Protein AF-A0A661BUW7-F1 (afdb_monomer_lite)

Secondary structure (DSSP, 8-state):
-PPPPPPPPEEEEEE-TTS-EEEEEE--HHHHHHT--TTSSSGGGSTTHHHHHHHTTS-HHHHHHHHHHHHHHHHHH--EE-SS-SSS-EEPP-------PPP-

Radius of gyration: 15.92 Å; chains: 1; bounding box: 40×24×47 Å

Foldseek 3Di:
DDWDAADAKDWDWDQDPVRDIDIDIDHDLLCVLQVPHPVDRTLVPRPCSVSSVVLLPDWQVVSVVSVVVCVVVVLVVDWDADDDDPPDRTDRDDDPDDDRDTRD

pLDDT: mean 79.17, std 13.25, range [46.66, 93.62]

Sequence (104 aa):
MLADVVKPALVEINVEKNKTVNIEVRASIEALLTGINAQYKNTKQSPNAEQYDVYRKMSSAELQSSFEKFKQPFLQSVSLQAGTTIDNNKVLLTVESVDIPPPG

Structure (mmCIF, N/CA/C/O backbone):
data_AF-A0A661BUW7-F1
#
_entry.id   AF-A0A661BUW7-F1
#
loop_
_atom_site.group_PDB
_atom_site.id
_atom_site.type_symbol
_atom_site.label_atom_id
_atom_site.label_alt_id
_atom_site.label_comp_id
_atom_site.label_asym_id
_atom_site.label_entity_id
_atom_site.label_seq_id
_atom_site.pdbx_PDB_ins_code
_atom_site.Cartn_x
_atom_site.Cartn_y
_atom_site.Cartn_z
_atom_site.occupancy
_atom_site.B_iso_or_equiv
_atom_site.auth_seq_id
_atom_site.auth_comp_id
_atom_site.auth_asym_id
_atom_site.auth_atom_id
_atom_site.pdbx_PDB_model_num
ATOM 1 N N . MET A 1 1 ? -8.999 -9.723 24.757 1.00 46.66 1 MET A N 1
ATOM 2 C CA . MET A 1 1 ? -9.038 -9.881 23.283 1.00 46.66 1 MET A CA 1
ATOM 3 C C . MET A 1 1 ? -7.967 -10.880 22.845 1.00 46.66 1 MET A C 1
ATOM 5 O O . MET A 1 1 ? -6.917 -10.919 23.484 1.00 46.66 1 MET A O 1
ATOM 9 N N . LEU A 1 2 ? -8.260 -11.745 21.867 1.00 51.66 2 LEU A N 1
ATOM 10 C CA . LEU A 1 2 ? -7.413 -12.864 21.404 1.00 51.66 2 LEU A CA 1
ATOM 11 C C . LEU A 1 2 ? -6.238 -12.360 20.545 1.00 51.66 2 LEU A C 1
ATOM 13 O O . LEU A 1 2 ? -6.330 -11.294 19.952 1.00 51.66 2 LEU A O 1
ATOM 17 N N . ALA A 1 3 ? -5.112 -13.077 20.543 1.00 56.31 3 ALA A N 1
ATOM 18 C CA . ALA A 1 3 ? -3.994 -12.771 19.648 1.00 56.31 3 ALA A CA 1
ATOM 19 C C . ALA A 1 3 ? -4.357 -13.210 18.222 1.00 56.31 3 ALA A C 1
ATOM 21 O O . ALA A 1 3 ? -4.872 -14.315 18.060 1.00 56.31 3 ALA A O 1
ATOM 22 N N . ASP A 1 4 ? -4.101 -12.362 17.226 1.00 61.81 4 ASP A N 1
ATOM 23 C CA . ASP A 1 4 ? -4.358 -12.683 15.820 1.00 61.81 4 ASP A CA 1
ATOM 24 C C . ASP A 1 4 ? -3.055 -13.070 15.111 1.00 61.81 4 ASP A C 1
ATOM 26 O O . ASP A 1 4 ? -1.963 -12.611 15.481 1.00 61.81 4 ASP A O 1
ATOM 30 N N . VAL A 1 5 ? -3.172 -13.948 14.117 1.00 61.03 5 VAL A N 1
ATOM 31 C CA . VAL A 1 5 ? -2.035 -14.421 13.325 1.00 61.03 5 VAL A CA 1
ATOM 32 C C . VAL A 1 5 ? -1.774 -13.406 12.222 1.00 61.03 5 VAL A C 1
ATOM 34 O O . VAL A 1 5 ? -2.659 -13.089 11.429 1.00 61.03 5 VAL A O 1
ATOM 37 N N . VAL A 1 6 ? -0.539 -12.907 12.152 1.00 63.25 6 VAL A N 1
ATOM 38 C CA . VAL A 1 6 ? -0.118 -12.011 11.073 1.00 63.25 6 VAL A CA 1
ATOM 39 C C . VAL A 1 6 ? -0.164 -12.791 9.760 1.00 63.25 6 VAL A C 1
ATOM 41 O O . VAL A 1 6 ? 0.566 -13.769 9.587 1.00 63.25 6 VAL A O 1
ATOM 44 N N . LYS A 1 7 ? -1.035 -12.374 8.836 1.00 70.88 7 LYS A N 1
ATOM 45 C CA . LYS A 1 7 ? -1.089 -12.965 7.496 1.00 70.88 7 LYS A CA 1
ATOM 46 C C . LYS A 1 7 ? 0.143 -12.503 6.708 1.00 70.88 7 LYS A C 1
ATOM 48 O O . LYS A 1 7 ? 0.411 -11.299 6.684 1.00 70.88 7 LYS A O 1
ATOM 53 N N . PRO A 1 8 ? 0.902 -13.416 6.081 1.00 69.25 8 PRO A N 1
ATOM 54 C CA . PRO A 1 8 ? 2.028 -13.023 5.247 1.00 69.25 8 PRO A CA 1
ATOM 55 C C . PRO A 1 8 ? 1.535 -12.205 4.050 1.00 69.25 8 PRO A C 1
ATOM 57 O O . PRO A 1 8 ? 0.466 -12.477 3.502 1.00 69.25 8 PRO A O 1
ATOM 60 N N . ALA A 1 9 ? 2.325 -11.212 3.644 1.00 82.75 9 ALA A N 1
ATOM 61 C CA . ALA A 1 9 ? 2.092 -10.505 2.394 1.00 82.75 9 ALA A CA 1
ATOM 62 C C . ALA A 1 9 ? 2.485 -11.405 1.213 1.00 82.75 9 ALA A C 1
ATOM 64 O O . ALA A 1 9 ? 3.528 -12.061 1.250 1.00 82.75 9 ALA A O 1
ATOM 65 N N . LEU A 1 10 ? 1.662 -11.416 0.169 1.00 87.44 10 LEU A N 1
ATOM 66 C CA . LEU A 1 10 ? 1.984 -12.013 -1.121 1.00 87.44 10 LEU A CA 1
ATOM 67 C C . LEU A 1 10 ? 2.431 -10.898 -2.067 1.00 87.44 10 LEU A C 1
ATOM 69 O O . LEU A 1 10 ? 1.755 -9.877 -2.186 1.00 87.44 10 LEU A O 1
ATOM 73 N N . VAL A 1 11 ? 3.564 -11.104 -2.733 1.00 89.62 11 VAL A N 1
ATOM 74 C CA . VAL A 1 11 ? 4.080 -10.194 -3.758 1.00 89.62 11 VAL A CA 1
ATOM 75 C C . VAL A 1 11 ? 4.219 -10.976 -5.056 1.00 89.62 11 VAL A C 1
ATOM 77 O O . VAL A 1 11 ? 4.943 -11.970 -5.099 1.00 89.62 11 VAL A O 1
ATOM 80 N N . GLU A 1 12 ? 3.538 -10.522 -6.101 1.00 93.44 12 GLU A N 1
ATOM 81 C CA . GLU A 1 12 ? 3.619 -11.076 -7.452 1.00 93.44 12 GLU A CA 1
ATOM 82 C C . GLU A 1 12 ? 4.307 -10.053 -8.364 1.00 93.44 12 GLU A C 1
ATOM 84 O O . GLU A 1 12 ? 3.956 -8.875 -8.374 1.00 93.44 12 GLU A O 1
ATOM 89 N N . ILE A 1 13 ? 5.322 -10.491 -9.114 1.00 91.75 13 ILE A N 1
ATOM 90 C CA . ILE A 1 13 ? 6.087 -9.633 -10.028 1.00 91.75 13 ILE A CA 1
ATOM 91 C C . ILE A 1 13 ? 5.976 -10.221 -11.428 1.00 91.75 13 ILE A C 1
ATOM 93 O O . ILE A 1 13 ? 6.450 -11.327 -11.683 1.00 91.75 13 ILE A O 1
ATOM 97 N N . ASN A 1 14 ? 5.387 -9.456 -12.340 1.00 92.12 14 ASN A N 1
ATOM 98 C CA . ASN A 1 14 ? 5.220 -9.828 -13.736 1.00 92.12 14 ASN A CA 1
ATOM 99 C C . ASN A 1 14 ? 6.108 -8.943 -14.609 1.00 92.12 14 ASN A C 1
ATOM 101 O O . ASN A 1 14 ? 6.010 -7.719 -14.560 1.00 92.12 14 ASN A O 1
ATOM 105 N N . VAL A 1 15 ? 6.969 -9.564 -15.417 1.00 90.81 15 VAL A N 1
ATOM 106 C CA . VAL A 1 15 ? 7.827 -8.865 -16.381 1.00 90.81 15 VAL A CA 1
ATOM 107 C C . VAL A 1 15 ? 7.338 -9.184 -17.785 1.00 90.81 15 VAL A C 1
ATOM 109 O O . VAL A 1 15 ? 7.407 -10.325 -18.244 1.00 90.81 15 VAL A O 1
ATOM 112 N N . GLU A 1 16 ? 6.830 -8.172 -18.471 1.00 90.31 16 GLU A N 1
ATOM 113 C CA . GLU A 1 16 ? 6.312 -8.301 -19.825 1.00 90.31 16 GLU A CA 1
ATOM 114 C C . GLU A 1 16 ? 7.421 -8.206 -20.886 1.00 90.31 16 GLU A C 1
ATOM 116 O O . GLU A 1 16 ? 8.512 -7.675 -20.666 1.00 90.31 16 GLU A O 1
ATOM 121 N N . LYS A 1 17 ? 7.126 -8.682 -22.105 1.00 89.81 17 LYS A N 1
ATOM 122 C CA . LYS A 1 17 ? 8.071 -8.649 -23.240 1.00 89.81 17 LYS A CA 1
ATOM 123 C C . LYS A 1 17 ? 8.494 -7.229 -23.640 1.00 89.81 17 LYS A C 1
ATOM 125 O O . LYS A 1 17 ? 9.589 -7.043 -24.162 1.00 89.81 17 LYS A O 1
ATOM 130 N N . ASN A 1 18 ? 7.637 -6.238 -23.399 1.00 90.62 18 ASN A N 1
ATOM 131 C CA . ASN A 1 18 ? 7.898 -4.809 -23.624 1.00 90.62 18 ASN A CA 1
ATOM 132 C C . ASN A 1 18 ? 8.778 -4.173 -22.524 1.00 90.62 18 ASN A C 1
ATOM 134 O O . ASN A 1 18 ? 9.034 -2.974 -22.591 1.00 90.62 18 ASN A O 1
ATOM 138 N N . LYS A 1 19 ? 9.274 -4.965 -21.559 1.00 85.81 19 LYS A N 1
ATOM 139 C CA . LYS A 1 19 ? 10.046 -4.529 -20.383 1.00 85.81 19 LYS A CA 1
ATOM 140 C C . LYS A 1 19 ? 9.236 -3.741 -19.346 1.00 85.81 19 LYS A C 1
ATOM 142 O O . LYS A 1 19 ? 9.834 -3.143 -18.453 1.00 85.81 19 LYS A O 1
ATOM 147 N N . THR A 1 20 ? 7.908 -3.768 -19.423 1.00 89.00 20 THR A N 1
ATOM 148 C CA . THR A 1 20 ? 7.037 -3.298 -18.343 1.00 89.00 20 THR A CA 1
ATOM 149 C C . THR A 1 20 ? 7.098 -4.284 -17.182 1.00 89.00 20 THR A C 1
ATOM 151 O O . THR A 1 20 ? 7.045 -5.499 -17.388 1.00 89.00 20 THR A O 1
ATOM 154 N N . VAL A 1 21 ? 7.229 -3.761 -15.962 1.00 90.56 21 VAL A N 1
ATOM 155 C CA . VAL A 1 21 ? 7.187 -4.559 -14.736 1.00 90.56 21 VAL A CA 1
ATOM 156 C C . VAL A 1 21 ? 5.951 -4.169 -13.946 1.00 90.56 21 VAL A C 1
ATOM 158 O O . VAL A 1 21 ? 5.832 -3.024 -13.521 1.00 90.56 21 VAL A O 1
ATOM 161 N N . ASN A 1 22 ? 5.069 -5.137 -13.722 1.00 93.12 22 ASN A N 1
ATOM 162 C CA . ASN A 1 22 ? 3.896 -4.984 -12.874 1.00 93.12 22 ASN A CA 1
ATOM 163 C C . ASN A 1 22 ? 4.162 -5.691 -11.546 1.00 93.12 22 ASN A C 1
ATOM 165 O O . ASN A 1 22 ? 4.537 -6.866 -11.529 1.00 93.12 22 ASN A O 1
ATOM 169 N N . ILE A 1 23 ? 3.989 -4.970 -10.441 1.00 92.00 23 ILE A N 1
ATOM 170 C CA . ILE A 1 23 ? 4.149 -5.500 -9.085 1.00 92.00 23 ILE A CA 1
ATOM 171 C C . ILE A 1 23 ? 2.786 -5.444 -8.410 1.00 92.00 23 ILE A C 1
ATOM 173 O O . ILE A 1 23 ? 2.231 -4.363 -8.228 1.00 92.00 23 ILE A O 1
ATOM 177 N N . GLU A 1 24 ? 2.274 -6.600 -8.011 1.00 93.62 24 GLU A N 1
ATOM 178 C CA . GLU A 1 24 ? 1.050 -6.714 -7.229 1.00 93.62 24 GLU A CA 1
ATOM 179 C C . GLU A 1 24 ? 1.401 -7.115 -5.795 1.00 93.62 24 GLU A C 1
ATOM 181 O O . GLU A 1 24 ? 2.121 -8.087 -5.561 1.00 93.62 24 GLU A O 1
ATOM 186 N N . VAL A 1 25 ? 0.903 -6.350 -4.821 1.00 89.81 25 VAL A N 1
ATOM 187 C CA . VAL A 1 25 ? 1.125 -6.606 -3.394 1.00 89.81 25 VAL A CA 1
ATOM 188 C C . VAL A 1 25 ? -0.218 -6.848 -2.725 1.00 89.81 25 VAL A C 1
ATOM 190 O O . VAL A 1 25 ? -1.056 -5.953 -2.661 1.00 89.81 25 VAL A O 1
ATOM 193 N N . ARG A 1 26 ? -0.403 -8.049 -2.175 1.00 90.12 26 ARG A N 1
ATOM 194 C CA . ARG A 1 26 ? -1.573 -8.419 -1.374 1.00 90.12 26 ARG A CA 1
ATOM 195 C C . ARG A 1 26 ? -1.150 -8.567 0.079 1.00 90.12 26 ARG A C 1
ATOM 197 O O . ARG A 1 26 ? -0.412 -9.486 0.432 1.00 90.12 26 ARG A O 1
ATOM 204 N N . ALA A 1 27 ? -1.609 -7.656 0.928 1.00 86.06 27 ALA A N 1
ATOM 205 C CA . ALA A 1 27 ? -1.265 -7.614 2.345 1.00 86.06 27 ALA A CA 1
ATOM 206 C C . ALA A 1 27 ? -2.472 -7.182 3.189 1.00 86.06 27 ALA A C 1
ATOM 208 O O . ALA A 1 27 ? -3.422 -6.598 2.672 1.00 86.06 27 ALA A O 1
ATOM 209 N N . SER A 1 28 ? -2.424 -7.444 4.499 1.00 85.88 28 SER A N 1
ATOM 210 C CA . SER A 1 28 ? -3.348 -6.799 5.441 1.00 85.88 28 SER A CA 1
ATOM 211 C C . SER A 1 28 ? -3.008 -5.315 5.520 1.00 85.88 28 SER A C 1
ATOM 213 O O . SER A 1 28 ? -1.868 -4.946 5.813 1.00 85.88 28 SER A O 1
ATOM 215 N N . ILE A 1 29 ? -4.000 -4.468 5.262 1.00 86.06 29 ILE A N 1
ATOM 216 C CA . ILE A 1 29 ? -3.839 -3.017 5.307 1.00 86.06 29 ILE A CA 1
ATOM 217 C C . ILE A 1 29 ? -3.523 -2.536 6.726 1.00 86.06 29 ILE A C 1
ATOM 219 O O . ILE A 1 29 ? -2.688 -1.657 6.916 1.00 86.06 29 ILE A O 1
ATOM 223 N N . GLU A 1 30 ? -4.113 -3.167 7.736 1.00 84.00 30 GLU A N 1
ATOM 224 C CA . GLU A 1 30 ? -3.875 -2.876 9.146 1.00 84.00 30 GLU A CA 1
ATOM 225 C C . GLU A 1 30 ? -2.427 -3.187 9.528 1.00 84.00 30 GLU A C 1
ATOM 227 O O . GLU A 1 30 ? -1.763 -2.383 10.185 1.00 84.00 30 GLU A O 1
ATOM 232 N N . ALA A 1 31 ? -1.909 -4.332 9.076 1.00 80.94 31 ALA A N 1
ATOM 233 C CA . ALA A 1 31 ? -0.521 -4.730 9.285 1.00 80.94 31 ALA A CA 1
ATOM 234 C C . ALA A 1 31 ? 0.447 -3.766 8.580 1.00 80.94 31 ALA A C 1
ATOM 236 O O . ALA A 1 31 ? 1.446 -3.338 9.159 1.00 80.94 31 ALA A O 1
ATOM 237 N N . LEU A 1 32 ? 0.106 -3.364 7.354 1.00 83.69 32 LEU A N 1
ATOM 238 C CA . LEU A 1 32 ? 0.903 -2.454 6.543 1.00 83.69 32 LEU A CA 1
ATOM 239 C C . LEU A 1 32 ? 0.997 -1.050 7.166 1.00 83.69 32 LEU A C 1
ATOM 241 O O . LEU A 1 32 ? 2.096 -0.525 7.325 1.00 83.69 32 LEU A O 1
ATOM 245 N N . LEU A 1 33 ? -0.137 -0.477 7.584 1.00 84.31 33 LEU A N 1
ATOM 246 C CA . LEU A 1 33 ? -0.215 0.859 8.193 1.00 84.31 33 LEU A CA 1
ATOM 247 C C . LEU A 1 33 ? 0.451 0.935 9.572 1.00 84.31 33 LEU A C 1
ATOM 249 O O . LEU A 1 33 ? 0.890 2.003 9.992 1.00 84.31 33 LEU A O 1
ATOM 253 N N . THR A 1 34 ? 0.529 -0.186 10.286 1.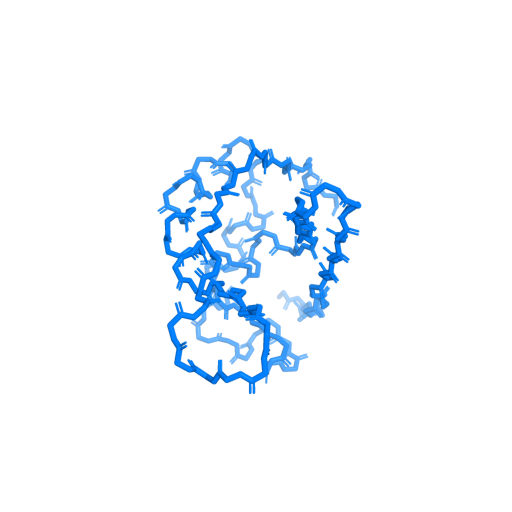00 80.81 34 THR A N 1
ATOM 254 C CA . THR A 1 34 ? 1.162 -0.264 11.613 1.00 80.81 34 THR A CA 1
ATOM 255 C C . THR A 1 34 ? 2.619 -0.702 11.562 1.00 80.81 34 THR A C 1
ATOM 257 O O . THR A 1 34 ? 3.291 -0.705 12.596 1.00 80.81 34 THR A O 1
ATOM 260 N N . GLY A 1 35 ? 3.121 -1.101 10.389 1.00 72.00 35 GLY A N 1
ATOM 261 C CA . GLY A 1 35 ? 4.446 -1.702 10.246 1.00 72.00 35 GLY A CA 1
ATOM 262 C C . GLY A 1 35 ? 4.579 -3.061 10.942 1.00 72.00 35 GLY A C 1
ATOM 263 O O . GLY A 1 35 ? 5.695 -3.521 11.190 1.00 72.00 35 GLY A O 1
ATOM 264 N N . ILE A 1 36 ? 3.460 -3.714 11.278 1.00 68.50 36 ILE A N 1
ATOM 265 C CA . ILE A 1 36 ? 3.464 -5.073 11.818 1.00 68.50 36 ILE A CA 1
ATOM 266 C C . ILE A 1 36 ? 3.759 -6.022 10.664 1.00 68.50 36 ILE A C 1
ATOM 268 O O . ILE A 1 36 ? 2.914 -6.279 9.815 1.00 68.50 36 ILE A O 1
ATOM 272 N N . ASN A 1 37 ? 4.974 -6.553 10.633 1.00 63.78 37 ASN A N 1
ATOM 273 C CA . ASN A 1 37 ? 5.393 -7.552 9.658 1.00 63.78 37 ASN A CA 1
ATOM 274 C C . ASN A 1 37 ? 5.578 -8.929 10.336 1.00 63.78 37 ASN A C 1
ATOM 276 O O . ASN A 1 37 ? 5.392 -9.086 11.547 1.00 63.78 37 ASN A O 1
ATOM 280 N N . ALA A 1 38 ? 5.968 -9.938 9.554 1.00 53.47 38 ALA A N 1
ATOM 281 C CA . ALA A 1 38 ? 6.143 -11.318 10.013 1.00 53.47 38 ALA A CA 1
ATOM 282 C C . ALA A 1 38 ? 7.269 -11.528 11.054 1.00 53.47 38 ALA A C 1
ATOM 284 O O . ALA A 1 38 ? 7.450 -12.648 11.528 1.00 53.47 38 ALA A O 1
ATOM 285 N N . GLN A 1 39 ? 8.025 -10.486 11.437 1.00 52.56 39 GLN A N 1
ATOM 286 C CA . GLN A 1 39 ? 9.028 -10.579 12.505 1.00 52.56 39 GLN A CA 1
ATOM 287 C C . GLN A 1 39 ? 8.397 -10.791 13.892 1.00 52.56 39 GLN A C 1
ATOM 289 O O . GLN A 1 39 ? 9.064 -11.266 14.811 1.00 52.56 39 GLN A O 1
ATOM 294 N N . TYR A 1 40 ? 7.107 -10.472 14.048 1.00 52.91 40 TYR A N 1
ATOM 295 C CA . TYR A 1 40 ? 6.352 -10.698 15.278 1.00 52.91 40 TYR A CA 1
ATOM 296 C C . TYR A 1 40 ? 5.524 -11.985 15.171 1.00 52.91 40 TYR A C 1
ATOM 298 O O . TYR A 1 40 ? 4.758 -12.158 14.225 1.00 52.91 40 TYR A O 1
ATOM 306 N N . LYS A 1 41 ? 5.628 -12.886 16.165 1.00 50.34 41 LYS A N 1
ATOM 307 C CA . LYS A 1 41 ? 4.855 -14.148 16.180 1.00 50.34 41 LYS A CA 1
ATOM 308 C C . LYS A 1 41 ? 3.344 -13.918 16.317 1.00 50.34 41 LYS A C 1
ATOM 310 O O . LYS A 1 41 ? 2.570 -14.813 15.992 1.00 50.34 41 LYS A O 1
ATOM 315 N N . ASN A 1 42 ? 2.921 -12.760 16.828 1.00 54.88 42 ASN A N 1
ATOM 316 C CA . ASN A 1 42 ? 1.522 -12.338 16.889 1.00 54.88 42 ASN A CA 1
ATOM 317 C C . ASN A 1 42 ? 1.393 -10.806 16.986 1.00 54.88 42 ASN A C 1
ATOM 319 O O . ASN A 1 42 ? 2.344 -10.111 17.349 1.00 54.88 42 ASN A O 1
ATOM 323 N N . THR A 1 43 ? 0.193 -10.285 16.713 1.00 56.66 43 THR A N 1
ATOM 324 C CA . THR A 1 43 ? -0.104 -8.839 16.706 1.00 56.66 43 THR A CA 1
ATOM 325 C C . THR A 1 43 ? 0.112 -8.141 18.054 1.00 56.66 43 THR A C 1
ATOM 327 O O . THR A 1 43 ? 0.333 -6.936 18.071 1.00 56.66 43 THR A O 1
ATOM 330 N N . LYS A 1 44 ? 0.126 -8.875 19.179 1.00 57.47 44 LYS A N 1
ATOM 331 C CA . LYS A 1 44 ? 0.328 -8.328 20.537 1.00 57.47 44 LYS A CA 1
ATOM 332 C C . LYS A 1 44 ? 1.786 -8.081 20.914 1.00 57.47 44 LYS A C 1
ATOM 334 O O . LYS A 1 44 ? 2.050 -7.420 21.911 1.00 57.47 44 LYS A O 1
ATOM 339 N N . GLN A 1 45 ? 2.722 -8.660 20.169 1.00 57.31 45 GLN A N 1
ATOM 340 C CA . GLN A 1 45 ? 4.154 -8.464 20.394 1.00 57.31 45 GLN A CA 1
ATOM 341 C C . GLN A 1 45 ? 4.705 -7.244 19.654 1.00 57.31 45 GLN A C 1
ATOM 343 O O . GLN A 1 45 ? 5.863 -6.885 19.860 1.00 57.31 45 GLN A O 1
ATOM 348 N N . SER A 1 46 ? 3.890 -6.609 18.809 1.00 58.28 46 SER A N 1
ATOM 349 C CA . SER A 1 46 ? 4.251 -5.345 18.187 1.00 58.28 46 SER A CA 1
ATOM 350 C C . SER A 1 46 ? 3.997 -4.177 19.145 1.00 58.28 46 SER A C 1
ATOM 352 O O . SER A 1 46 ? 2.931 -4.132 19.764 1.00 58.28 46 SER A O 1
ATOM 354 N N . PRO A 1 47 ? 4.902 -3.182 19.214 1.00 64.81 47 PRO A N 1
ATOM 355 C CA . PRO A 1 47 ? 4.638 -1.927 19.922 1.00 64.81 47 PRO A CA 1
ATOM 356 C C . PRO A 1 47 ? 3.400 -1.181 19.388 1.00 64.81 47 PRO A C 1
ATOM 358 O O . PRO A 1 47 ? 2.835 -0.360 20.102 1.00 64.81 47 PRO A O 1
ATOM 361 N N . ASN A 1 48 ? 2.939 -1.503 18.173 1.00 69.44 48 ASN A N 1
ATOM 362 C CA . ASN A 1 48 ? 1.800 -0.860 17.512 1.00 69.44 48 ASN A CA 1
ATOM 363 C C . ASN A 1 48 ? 0.511 -1.707 17.556 1.00 69.44 48 ASN A C 1
ATOM 365 O O . ASN A 1 48 ? -0.410 -1.469 16.775 1.00 69.44 48 ASN A O 1
ATOM 369 N N . ALA A 1 49 ? 0.424 -2.695 18.455 1.00 69.31 49 ALA A N 1
ATOM 370 C CA . ALA A 1 49 ? -0.746 -3.569 18.602 1.00 69.31 49 ALA A CA 1
ATOM 371 C C . ALA A 1 49 ? -2.063 -2.791 18.801 1.00 69.31 49 ALA A C 1
ATOM 373 O O . ALA A 1 49 ? -3.087 -3.134 18.217 1.00 69.31 49 ALA A O 1
ATOM 374 N N . GLU A 1 50 ? -2.034 -1.711 19.587 1.00 72.12 50 GLU A N 1
ATOM 375 C CA . GLU A 1 50 ? -3.215 -0.873 19.828 1.00 72.12 50 GLU A CA 1
ATOM 376 C C . GLU A 1 50 ? -3.667 -0.132 18.562 1.00 72.12 50 GLU A C 1
ATOM 378 O O . GLU A 1 50 ? -4.863 -0.037 18.292 1.00 72.12 50 GLU A O 1
ATOM 383 N N . GLN A 1 51 ? -2.724 0.339 17.738 1.00 75.19 51 GLN A N 1
ATOM 384 C CA . GLN A 1 51 ? -3.043 0.962 16.450 1.00 75.19 51 GLN A CA 1
ATOM 385 C C . GLN A 1 51 ? -3.625 -0.056 15.466 1.00 75.19 51 GLN A C 1
ATOM 387 O O . GLN A 1 51 ? -4.536 0.274 14.710 1.00 75.19 51 GLN A O 1
ATOM 392 N N . TYR A 1 52 ? -3.156 -1.303 15.504 1.00 76.50 52 TYR A N 1
ATOM 393 C CA . TYR A 1 52 ? -3.702 -2.382 14.681 1.00 76.50 52 TYR A CA 1
ATOM 394 C C . TYR A 1 52 ? -5.182 -2.637 14.995 1.00 76.50 52 TYR A C 1
ATOM 396 O O . TYR A 1 52 ? -6.006 -2.715 14.084 1.00 76.50 52 TYR A O 1
ATOM 404 N N . ASP A 1 53 ? -5.542 -2.679 16.281 1.00 75.56 53 ASP A N 1
ATOM 405 C CA . ASP A 1 53 ? -6.934 -2.838 16.721 1.00 75.56 53 ASP A CA 1
ATOM 406 C C . ASP A 1 53 ? -7.826 -1.645 16.338 1.00 75.56 53 ASP A C 1
ATOM 408 O O . ASP A 1 53 ? -9.036 -1.812 16.164 1.00 75.56 53 ASP A O 1
ATOM 412 N N . VAL A 1 54 ? -7.251 -0.446 16.205 1.00 81.69 54 VAL A N 1
ATOM 413 C CA . VAL A 1 54 ? -7.956 0.743 15.706 1.00 81.69 54 VAL A CA 1
ATOM 414 C C . VAL A 1 54 ? -8.250 0.604 14.214 1.00 81.69 54 VAL A C 1
ATOM 416 O O . VAL A 1 54 ? -9.409 0.735 13.822 1.00 81.69 54 VAL A O 1
ATOM 419 N N . TYR A 1 55 ? -7.247 0.273 13.394 1.00 83.25 55 TYR A N 1
ATOM 420 C CA . TYR A 1 55 ? -7.439 0.098 11.949 1.00 83.25 55 TYR A CA 1
ATOM 421 C C . TYR A 1 55 ? -8.415 -1.033 11.623 1.00 83.25 55 TYR A C 1
ATOM 423 O O . TYR A 1 55 ? -9.243 -0.886 10.733 1.00 83.25 55 TYR A O 1
ATOM 431 N N . ARG A 1 56 ? -8.411 -2.116 12.405 1.00 80.69 56 ARG A N 1
ATOM 432 C CA . ARG A 1 56 ? -9.342 -3.241 12.230 1.00 80.69 56 ARG A CA 1
ATOM 433 C C . ARG A 1 56 ? -10.821 -2.848 12.348 1.00 80.69 56 ARG A C 1
ATOM 435 O O . ARG A 1 56 ? -11.688 -3.547 11.834 1.00 80.69 56 ARG A O 1
ATOM 442 N N . LYS A 1 57 ? -11.128 -1.772 13.075 1.00 84.56 57 LYS A N 1
ATOM 443 C CA . LYS A 1 57 ? -12.505 -1.290 13.276 1.00 84.56 57 LYS A CA 1
ATOM 444 C C . LYS A 1 57 ? -12.924 -0.249 12.241 1.00 84.56 57 LYS A C 1
ATOM 446 O O . LYS A 1 57 ? -14.089 0.139 12.234 1.00 84.56 57 LYS A O 1
ATOM 451 N N . MET A 1 58 ? -11.990 0.224 11.418 1.00 86.94 58 MET A N 1
ATOM 452 C CA . MET A 1 58 ? -12.259 1.221 10.392 1.00 86.94 58 MET A CA 1
ATOM 453 C C . MET A 1 58 ? -12.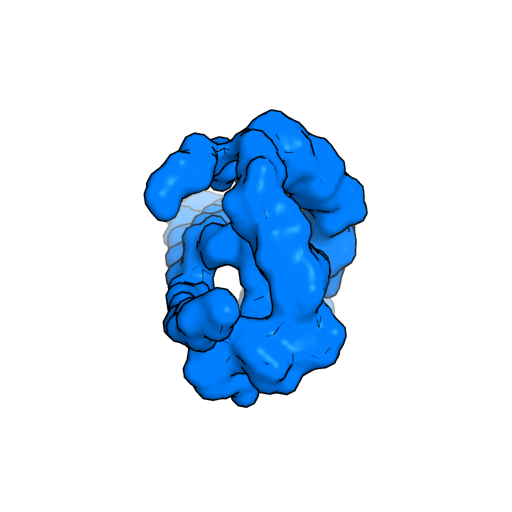974 0.598 9.195 1.00 86.94 58 MET A C 1
ATOM 455 O O . MET A 1 58 ? -12.762 -0.559 8.834 1.00 86.94 58 MET A O 1
ATOM 459 N N . SER A 1 59 ? -13.816 1.398 8.553 1.00 88.81 59 SER A N 1
ATOM 460 C CA . SER A 1 59 ? -14.394 1.077 7.251 1.00 88.81 59 SER A CA 1
ATOM 461 C C . SER A 1 59 ? -13.332 1.106 6.147 1.00 88.81 59 SER A C 1
ATOM 463 O O . SER A 1 59 ? -12.298 1.768 6.268 1.00 88.81 59 SER A O 1
ATOM 465 N N . SER A 1 60 ? -13.611 0.46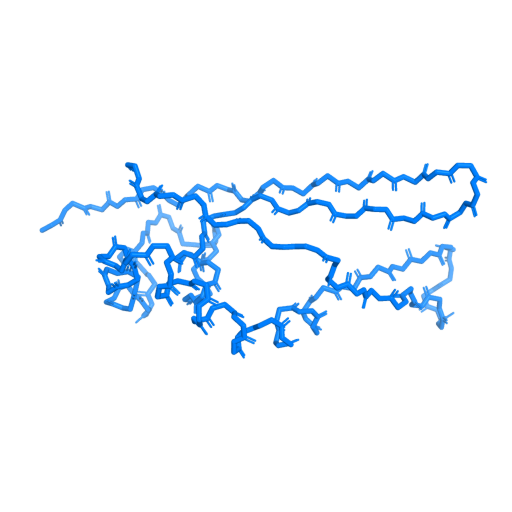7 5.009 1.00 88.06 60 SER A N 1
ATOM 466 C CA . SER A 1 60 ? -12.717 0.513 3.841 1.00 88.06 60 SER A CA 1
ATOM 467 C C . SER A 1 60 ? -12.431 1.934 3.365 1.00 88.06 60 SER A C 1
ATOM 469 O O . SER A 1 60 ? -11.314 2.224 2.956 1.00 88.06 60 SER A O 1
ATOM 471 N N . ALA A 1 61 ? -13.403 2.845 3.464 1.00 88.50 61 ALA A N 1
ATOM 472 C CA . ALA A 1 61 ? -13.214 4.245 3.086 1.00 88.50 61 ALA A CA 1
ATOM 473 C C . ALA A 1 61 ? -12.228 4.974 4.021 1.00 88.50 61 ALA A C 1
ATOM 475 O O . ALA A 1 61 ? -11.386 5.752 3.569 1.00 88.50 61 ALA A O 1
ATOM 476 N N . GLU A 1 62 ? -12.297 4.705 5.326 1.00 90.38 62 GLU A N 1
ATOM 477 C CA . GLU A 1 62 ? -11.358 5.252 6.313 1.00 90.38 62 GLU A CA 1
ATOM 478 C C . GLU A 1 62 ? -9.954 4.656 6.150 1.00 90.38 62 GLU A C 1
ATOM 480 O O . GLU A 1 62 ? -8.954 5.379 6.229 1.00 90.38 62 GLU A O 1
ATOM 485 N N . LEU A 1 63 ? -9.873 3.356 5.855 1.00 89.75 63 LEU A N 1
ATOM 486 C CA . LEU A 1 63 ? -8.621 2.671 5.543 1.00 89.75 63 LEU A CA 1
ATOM 487 C C . LEU A 1 63 ? -7.997 3.198 4.249 1.00 89.75 63 LEU A C 1
ATOM 489 O O . LEU A 1 63 ? -6.793 3.437 4.225 1.00 89.75 63 LEU A O 1
ATOM 493 N N . GLN A 1 64 ? -8.801 3.488 3.222 1.00 90.31 64 GLN A N 1
ATOM 494 C CA . GLN A 1 64 ? -8.337 4.133 1.992 1.00 90.31 64 GLN A CA 1
ATOM 495 C C . GLN A 1 64 ? -7.737 5.505 2.283 1.00 90.31 64 GLN A C 1
ATOM 497 O O . GLN A 1 64 ? -6.609 5.780 1.888 1.00 90.31 64 GLN A O 1
ATOM 502 N N . SER A 1 65 ? -8.441 6.353 3.037 1.00 90.75 65 SER A N 1
ATOM 503 C CA . SER A 1 65 ? -7.932 7.677 3.425 1.00 90.75 65 SER A CA 1
ATOM 504 C C . SER A 1 65 ? -6.631 7.590 4.234 1.00 90.75 65 SER A C 1
ATOM 506 O O . SER A 1 65 ? -5.723 8.412 4.076 1.00 90.75 65 SER A O 1
ATOM 508 N N . SER A 1 66 ? -6.517 6.572 5.088 1.00 89.81 66 SER A N 1
ATOM 509 C CA . SER A 1 66 ? -5.300 6.294 5.855 1.00 89.81 66 SER A CA 1
ATOM 510 C C . SER A 1 66 ? -4.159 5.835 4.943 1.00 89.81 66 SER A C 1
ATOM 512 O O . SER A 1 66 ? -3.035 6.324 5.073 1.00 89.81 66 SER A O 1
ATOM 514 N N . PHE A 1 67 ? -4.451 4.966 3.972 1.00 89.62 67 PHE A N 1
ATOM 515 C CA . PHE A 1 67 ? -3.476 4.494 2.997 1.00 89.62 67 PHE A CA 1
ATOM 516 C C . PHE A 1 67 ? -2.984 5.602 2.073 1.00 89.62 67 PHE A C 1
ATOM 518 O O . PHE A 1 67 ? -1.788 5.672 1.830 1.00 89.62 67 PHE A O 1
ATOM 525 N N . GLU A 1 68 ? -3.839 6.517 1.610 1.00 91.44 68 GLU A N 1
ATOM 526 C CA . GLU A 1 68 ? -3.396 7.626 0.751 1.00 91.44 68 GLU A CA 1
ATOM 527 C C . GLU A 1 68 ? -2.304 8.478 1.422 1.00 91.44 68 GLU A C 1
ATOM 529 O O . GLU A 1 68 ? -1.350 8.905 0.771 1.00 91.44 68 GLU A O 1
ATOM 534 N N . LYS A 1 69 ? -2.375 8.655 2.749 1.00 90.12 69 LYS A N 1
ATOM 535 C CA . LYS A 1 69 ? -1.332 9.341 3.535 1.00 90.12 69 LYS A CA 1
ATOM 536 C C . LYS A 1 69 ? -0.055 8.504 3.672 1.00 90.12 69 LYS A C 1
ATOM 538 O O . LYS A 1 69 ? 1.037 9.059 3.770 1.00 90.12 69 LYS A O 1
ATOM 543 N N . PHE A 1 70 ? -0.188 7.180 3.676 1.00 88.50 70 PHE A N 1
ATOM 544 C CA . PHE A 1 70 ? 0.911 6.220 3.798 1.00 88.50 70 PHE A CA 1
ATOM 545 C C . PHE A 1 70 ? 1.526 5.798 2.449 1.00 88.50 70 PHE A C 1
ATOM 547 O O . PHE A 1 70 ? 2.626 5.249 2.410 1.00 88.50 70 PHE A O 1
ATOM 554 N N . LYS A 1 71 ? 0.865 6.100 1.329 1.00 89.50 71 LYS A N 1
ATOM 555 C CA . LYS A 1 71 ? 1.229 5.666 -0.026 1.00 89.50 71 LYS A CA 1
ATOM 556 C C . LYS A 1 71 ? 2.658 6.041 -0.413 1.00 89.50 71 LYS A C 1
ATOM 558 O O . LYS A 1 71 ? 3.380 5.219 -0.969 1.00 89.50 71 LYS A O 1
ATOM 563 N N . GLN A 1 72 ? 3.074 7.270 -0.106 1.00 89.06 72 GLN A N 1
ATOM 564 C CA . GLN A 1 72 ? 4.435 7.739 -0.386 1.00 89.06 72 GLN A CA 1
ATOM 565 C C . GLN A 1 72 ? 5.490 7.029 0.481 1.00 89.06 72 GLN A C 1
ATOM 567 O O . GLN A 1 72 ? 6.421 6.467 -0.096 1.00 89.06 72 GLN A O 1
ATOM 572 N N . PRO A 1 73 ? 5.344 6.962 1.821 1.00 88.94 73 PRO A N 1
ATOM 573 C CA . PRO A 1 73 ? 6.199 6.121 2.661 1.00 88.94 73 PRO A CA 1
ATOM 574 C C . PRO A 1 73 ? 6.306 4.6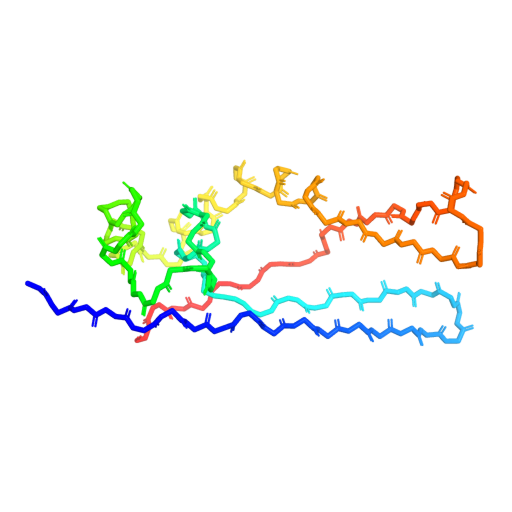69 2.179 1.00 88.94 73 PRO A C 1
ATOM 576 O O . PRO A 1 73 ? 7.404 4.115 2.125 1.00 88.94 73 PRO A O 1
ATOM 579 N N . PHE A 1 74 ? 5.186 4.062 1.777 1.00 87.25 74 PHE A N 1
ATOM 580 C CA . PHE A 1 74 ? 5.175 2.704 1.245 1.00 87.25 74 PHE A CA 1
ATOM 581 C C . PHE A 1 74 ? 6.005 2.597 -0.038 1.00 87.25 74 PHE A C 1
ATOM 583 O O . PHE A 1 74 ? 6.921 1.777 -0.106 1.00 87.25 74 PHE A O 1
ATOM 590 N N . LEU A 1 75 ? 5.757 3.466 -1.022 1.00 89.31 75 LEU A N 1
ATOM 591 C CA . LEU A 1 75 ? 6.482 3.472 -2.293 1.00 89.31 75 LEU A CA 1
ATOM 592 C C . LEU A 1 75 ? 7.992 3.687 -2.107 1.00 89.31 75 LEU A C 1
ATOM 594 O O . LEU A 1 75 ? 8.785 3.084 -2.819 1.00 89.31 75 LEU A O 1
ATOM 598 N N . GLN A 1 76 ? 8.399 4.497 -1.126 1.00 87.69 76 GLN A N 1
ATOM 599 C CA . GLN A 1 76 ? 9.810 4.720 -0.788 1.00 87.69 76 GLN A CA 1
ATOM 600 C C . GLN A 1 76 ? 10.484 3.506 -0.134 1.00 87.69 76 GLN A C 1
ATOM 602 O O . GLN A 1 76 ? 11.707 3.382 -0.196 1.00 87.69 76 GLN A O 1
ATOM 607 N N . SER A 1 77 ? 9.709 2.620 0.495 1.00 85.06 77 SER A N 1
ATOM 608 C CA . SER A 1 77 ? 10.223 1.391 1.114 1.00 85.06 77 SER A CA 1
ATOM 609 C C . SER A 1 77 ? 10.396 0.238 0.121 1.00 85.06 77 SER A C 1
ATOM 611 O O . SER A 1 77 ? 11.134 -0.708 0.396 1.00 85.06 77 SER A O 1
ATOM 613 N N . VAL A 1 78 ? 9.756 0.324 -1.048 1.00 86.50 78 VAL A N 1
ATOM 614 C CA . VAL A 1 78 ? 9.863 -0.668 -2.120 1.00 86.50 78 VAL A CA 1
ATOM 615 C C . VAL A 1 78 ? 10.886 -0.193 -3.148 1.00 86.50 78 VAL A C 1
ATOM 617 O O . VAL A 1 78 ? 10.844 0.937 -3.625 1.00 86.50 78 VAL A O 1
ATOM 620 N N . SER A 1 79 ? 11.816 -1.066 -3.530 1.00 86.94 79 SER A N 1
ATOM 621 C CA . SER A 1 79 ? 12.742 -0.784 -4.627 1.00 86.94 79 SER A CA 1
ATOM 622 C C . SER A 1 79 ? 12.904 -2.005 -5.515 1.00 86.94 79 SER A C 1
ATOM 624 O O . SER A 1 79 ? 12.984 -3.130 -5.024 1.00 86.94 79 SER A O 1
ATOM 626 N N . LEU A 1 80 ? 12.961 -1.770 -6.823 1.00 86.31 80 LEU A N 1
ATOM 627 C CA . LEU A 1 80 ? 13.251 -2.789 -7.819 1.00 86.31 80 LEU A CA 1
ATOM 628 C C . LEU A 1 80 ? 14.570 -2.444 -8.509 1.00 86.31 80 LEU A C 1
ATOM 630 O O . LEU A 1 80 ? 14.781 -1.310 -8.945 1.00 86.31 80 LEU A O 1
ATOM 634 N N . GLN A 1 81 ? 15.452 -3.434 -8.606 1.00 86.19 81 GLN A N 1
ATOM 635 C CA . GLN A 1 81 ? 16.729 -3.330 -9.304 1.00 86.19 81 GLN A CA 1
ATOM 636 C C . GLN A 1 81 ? 16.701 -4.258 -10.515 1.00 86.19 81 GLN A C 1
ATOM 638 O O . GLN A 1 81 ? 16.320 -5.421 -10.393 1.00 86.19 81 GLN A O 1
ATOM 643 N N . ALA A 1 82 ? 17.098 -3.745 -11.677 1.00 80.31 82 ALA A N 1
ATOM 644 C CA . ALA A 1 82 ? 17.208 -4.532 -12.901 1.00 80.31 82 ALA A CA 1
ATOM 645 C C . ALA A 1 82 ? 18.679 -4.656 -13.332 1.00 80.31 82 ALA A C 1
ATOM 647 O O . ALA A 1 82 ? 19.399 -3.666 -13.401 1.00 80.31 82 ALA A O 1
ATOM 648 N N . GLY A 1 83 ? 19.133 -5.866 -13.668 1.00 77.50 83 GLY A N 1
ATOM 649 C CA . GLY A 1 83 ? 20.499 -6.119 -14.149 1.00 77.50 83 GLY A CA 1
ATOM 650 C C . GLY A 1 83 ? 21.430 -6.757 -13.113 1.00 77.50 83 GLY A C 1
ATOM 651 O O . GLY A 1 83 ? 20.994 -7.205 -12.057 1.00 77.50 83 GLY A O 1
ATOM 652 N N . THR A 1 84 ? 22.717 -6.860 -13.461 1.00 66.19 84 THR A N 1
ATOM 653 C CA . THR A 1 84 ? 23.728 -7.636 -12.713 1.00 66.19 84 THR A CA 1
ATOM 654 C C . THR A 1 84 ? 24.685 -6.784 -11.877 1.00 66.19 84 THR A C 1
ATOM 656 O O . THR A 1 84 ? 25.443 -7.326 -11.077 1.00 66.19 84 THR A O 1
ATOM 659 N N . THR A 1 85 ? 24.664 -5.462 -12.047 1.00 58.78 85 THR A N 1
ATOM 660 C CA . THR A 1 85 ? 25.491 -4.507 -11.301 1.00 58.78 85 THR A CA 1
ATOM 661 C C . THR A 1 85 ? 24.614 -3.700 -10.349 1.00 58.78 85 THR A C 1
ATOM 663 O O . THR A 1 85 ? 23.576 -3.183 -10.756 1.00 58.78 85 THR A O 1
ATOM 666 N N . ILE A 1 86 ? 25.042 -3.581 -9.089 1.00 60.50 86 ILE A N 1
ATOM 667 C CA . ILE A 1 86 ? 24.342 -2.829 -8.026 1.00 60.50 86 ILE A CA 1
ATOM 668 C C . ILE A 1 86 ? 24.279 -1.321 -8.346 1.00 60.50 86 ILE A C 1
ATOM 670 O O . ILE A 1 86 ? 23.430 -0.595 -7.824 1.00 60.50 86 ILE A O 1
ATOM 674 N N . ASP A 1 87 ? 25.125 -0.853 -9.262 1.00 59.59 87 ASP A N 1
ATOM 675 C CA . ASP A 1 87 ? 25.231 0.559 -9.588 1.00 59.59 87 ASP A CA 1
ATOM 676 C C . ASP A 1 87 ? 24.144 1.002 -10.581 1.00 59.59 87 ASP A C 1
ATOM 678 O O . ASP A 1 87 ? 24.136 0.652 -11.759 1.00 59.59 87 ASP A O 1
ATOM 682 N N . ASN A 1 88 ? 23.247 1.842 -10.062 1.00 59.47 88 ASN A N 1
ATOM 683 C CA . ASN A 1 88 ? 22.404 2.803 -10.777 1.00 59.47 88 ASN A CA 1
ATOM 684 C C . ASN A 1 88 ? 21.231 2.299 -11.646 1.00 59.47 88 ASN A C 1
ATOM 686 O O . ASN A 1 88 ? 20.628 3.101 -12.355 1.00 59.47 88 ASN A O 1
ATOM 690 N N . ASN A 1 89 ? 20.815 1.035 -11.524 1.00 69.81 89 ASN A N 1
ATOM 691 C CA . ASN A 1 89 ? 19.660 0.495 -12.265 1.00 69.81 89 ASN A CA 1
ATOM 692 C C . ASN A 1 89 ? 18.373 0.391 -11.424 1.00 69.81 89 ASN A C 1
ATOM 694 O O . ASN A 1 89 ? 17.664 -0.622 -11.464 1.00 69.81 89 ASN A O 1
ATOM 698 N N . LYS A 1 90 ? 18.068 1.420 -10.624 1.00 82.25 90 LYS A N 1
ATOM 699 C CA . LYS A 1 90 ? 16.791 1.475 -9.898 1.00 82.25 90 LYS A CA 1
ATOM 700 C C . LYS A 1 90 ? 15.659 1.757 -10.880 1.00 82.25 90 LYS A C 1
ATOM 702 O O . LYS A 1 90 ? 15.688 2.755 -11.595 1.00 82.25 90 LYS A O 1
ATOM 707 N N . VAL A 1 91 ? 14.651 0.894 -10.881 1.00 86.25 91 VAL A N 1
ATOM 708 C CA . VAL A 1 91 ? 13.425 1.112 -11.649 1.00 86.25 91 VAL A CA 1
ATOM 709 C C . VAL A 1 91 ? 12.533 2.057 -10.852 1.00 86.25 91 VAL A C 1
ATOM 711 O O . VAL A 1 91 ? 12.267 1.815 -9.673 1.00 86.25 91 VAL A O 1
ATOM 714 N N . LEU A 1 92 ? 12.089 3.147 -11.480 1.00 87.88 92 LEU A N 1
ATOM 715 C CA . LEU A 1 92 ? 11.098 4.031 -10.877 1.00 87.88 92 LEU A CA 1
ATOM 716 C C . LEU A 1 92 ? 9.764 3.287 -10.804 1.00 87.88 92 LEU A C 1
ATOM 718 O O . LEU A 1 92 ? 9.252 2.832 -11.824 1.00 87.88 92 LEU A O 1
ATOM 722 N N . LEU A 1 93 ? 9.216 3.177 -9.599 1.00 90.62 93 LEU A N 1
ATOM 723 C CA . LEU A 1 93 ? 7.923 2.554 -9.358 1.00 90.62 93 LEU A CA 1
ATOM 724 C C . LEU A 1 93 ? 6.862 3.632 -9.151 1.00 90.62 93 LEU A C 1
ATOM 726 O O . LEU A 1 93 ? 7.128 4.682 -8.562 1.00 90.62 93 LEU A O 1
ATOM 730 N N . THR A 1 94 ? 5.647 3.348 -9.596 1.00 92.44 94 THR A N 1
ATOM 731 C CA . THR A 1 94 ? 4.456 4.149 -9.323 1.00 92.44 94 THR A CA 1
ATOM 732 C C . THR A 1 94 ? 3.333 3.222 -8.877 1.00 92.44 94 THR A C 1
ATOM 734 O O . THR A 1 94 ? 3.275 2.059 -9.268 1.00 92.44 94 THR A O 1
ATOM 737 N N . VAL A 1 95 ? 2.444 3.726 -8.023 1.00 91.06 95 VAL A N 1
ATOM 738 C CA . VAL A 1 95 ? 1.241 2.986 -7.624 1.00 91.06 95 VAL A CA 1
ATOM 739 C C . VAL A 1 95 ? 0.130 3.333 -8.606 1.00 91.06 95 VAL A C 1
ATOM 741 O O . VAL A 1 95 ? -0.358 4.466 -8.595 1.00 91.06 95 VAL A O 1
ATOM 744 N N . GLU A 1 96 ? -0.246 2.369 -9.440 1.00 91.88 96 GLU A N 1
ATOM 745 C CA . GLU A 1 96 ? -1.300 2.520 -10.448 1.00 91.88 96 GLU A CA 1
ATOM 746 C C . GLU A 1 96 ? -2.702 2.460 -9.830 1.00 91.88 96 GLU A C 1
ATOM 748 O O . GLU A 1 96 ? -3.532 3.331 -10.082 1.00 91.88 96 GLU A O 1
ATOM 753 N N . SER A 1 97 ? -2.957 1.465 -8.980 1.00 92.19 97 SER A N 1
ATOM 754 C CA . SER A 1 97 ? -4.249 1.265 -8.325 1.00 92.19 97 SER A CA 1
ATOM 755 C C . SER A 1 97 ? -4.081 0.761 -6.893 1.00 92.19 97 SER A C 1
ATOM 757 O O . SER A 1 97 ? -3.024 0.262 -6.503 1.00 92.19 97 SER A O 1
ATOM 759 N N . VAL A 1 98 ? -5.125 0.960 -6.092 1.00 91.50 98 VAL A N 1
ATOM 760 C CA . VAL A 1 98 ? -5.236 0.486 -4.712 1.00 91.50 98 VAL A CA 1
ATOM 761 C C . VAL A 1 98 ? -6.668 0.007 -4.540 1.00 91.50 98 VAL A C 1
ATOM 763 O O . VAL A 1 98 ? -7.593 0.773 -4.805 1.00 91.50 98 VAL A O 1
ATOM 766 N N . ASP A 1 99 ? -6.836 -1.236 -4.102 1.00 91.50 99 ASP A N 1
ATOM 767 C CA . ASP A 1 99 ? -8.134 -1.804 -3.750 1.00 91.50 99 ASP A CA 1
ATOM 768 C C . ASP A 1 99 ? -8.104 -2.251 -2.286 1.00 91.50 99 ASP A C 1
ATOM 770 O O . ASP A 1 99 ? -7.217 -3.002 -1.872 1.00 91.50 99 ASP A O 1
ATOM 774 N N . ILE A 1 100 ? -9.049 -1.748 -1.491 1.00 88.50 100 ILE A N 1
ATOM 775 C CA . ILE A 1 100 ? -9.206 -2.104 -0.079 1.00 88.50 100 ILE A CA 1
ATOM 776 C C . ILE A 1 100 ? -10.623 -2.650 0.093 1.00 88.50 100 ILE A C 1
ATOM 778 O O . ILE A 1 100 ? -11.577 -1.866 0.166 1.00 88.50 100 ILE A O 1
ATOM 782 N N . PRO A 1 101 ? -10.792 -3.982 0.160 1.00 83.44 101 PRO A N 1
ATOM 783 C CA . PRO A 1 101 ? -12.111 -4.576 0.297 1.00 83.44 101 PRO A CA 1
ATOM 784 C C . PRO A 1 101 ? -12.742 -4.246 1.663 1.00 83.44 101 PRO A C 1
ATOM 786 O O . PRO A 1 101 ? -12.048 -3.819 2.595 1.00 83.44 101 PRO A O 1
ATOM 789 N N . PRO A 1 102 ? -14.067 -4.433 1.814 1.00 75.56 102 PRO A N 1
ATOM 790 C CA . PRO A 1 102 ? -14.737 -4.440 3.112 1.00 75.56 102 PRO A CA 1
ATOM 791 C C . PRO A 1 102 ? -14.019 -5.334 4.127 1.00 75.56 102 PRO A C 1
ATOM 793 O O . PRO A 1 102 ? -13.559 -6.416 3.749 1.00 75.56 102 PRO A O 1
ATOM 796 N N . PRO A 1 103 ? -13.941 -4.924 5.407 1.00 71.25 103 PRO A N 1
ATOM 797 C CA . PRO A 1 103 ? -13.477 -5.821 6.454 1.00 71.25 103 PRO A CA 1
ATOM 798 C C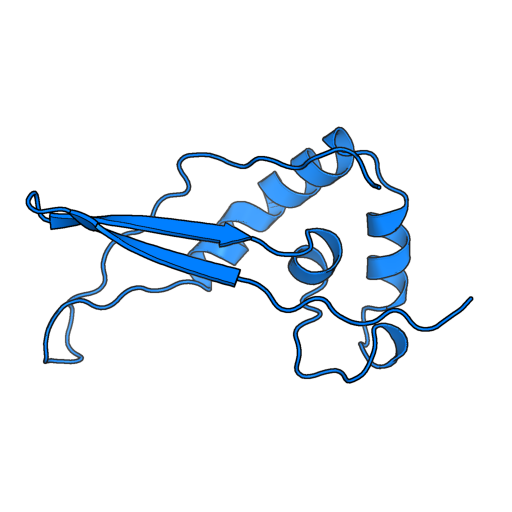 . PRO A 1 103 ? -14.376 -7.066 6.486 1.00 71.25 103 PRO A C 1
ATOM 800 O O . PRO A 1 103 ? -15.603 -6.956 6.410 1.00 71.25 103 PRO A O 1
ATOM 803 N N . GLY A 1 104 ? -13.748 -8.240 6.562 1.00 53.28 104 GLY A N 1
ATOM 804 C CA 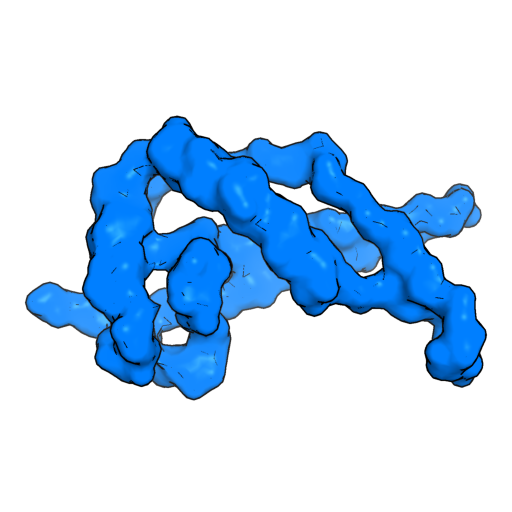. GLY A 1 104 ? -14.394 -9.554 6.605 1.00 53.28 104 GLY A CA 1
ATOM 805 C C . GLY A 1 104 ? -14.037 -10.315 7.868 1.00 53.28 104 GLY A C 1
ATOM 806 O O . GLY A 1 104 ? -12.836 -10.318 8.229 1.00 53.28 104 GLY A O 1
#